Protein AF-K0RVP0-F1 (afdb_monomer_lite)

Organism: Thalassiosira oceanica (NCBI:txid159749)

Radius of gyration: 21.31 Å; chains: 1; bounding box: 45×32×64 Å

Sequence (148 aa):
MDRYSIPALVDSVLAIYVEKGTIQVGSKIAVCNAQLAGSDDGVDPLDDSYDSSKRNCPLLLRITANSTRPAKWHARLGYVPPKSLENHAGTILVKSLDDIHPNGGSIPAIDLVVCKAYHRMYREELINENKQVYSTNHLTEAEESSRK

Foldseek 3Di:
DCPADAAADEWPVVVVCVVVVVDDPLWDKQFDPWDKAQDPDDDDRPPPQQHRVDPPRSIHTYTFQLGMDTDDSPDDDDQDQLVRQPPDSRGDEDADPVSDDPRRDDHRHYDDDCPDDDADKDWDFDADPVRDGPDIDIGGPVRVVVVD

InterPro domains:
  IPR012340 Nucleic acid-binding, OB-fold [G3DSA:2.40.50.140] (2-83)
  IPR012340 Nucleic acid-binding, OB-fold [G3DSA:2.40.50.140] (93-148)
  IPR012340 Nucleic acid-binding, OB-fold [SSF50249] (4-81)
  IPR015187 BRCA2, OB1 [PF09103] (4-80)
  IPR015525 Breast cancer type 2 susceptibility protein [PTHR11289] (4-131)

pLDDT: mean 87.8, std 9.43, range [42.88, 96.88]

Structure (mmCIF, N/CA/C/O backbone):
data_AF-K0RVP0-F1
#
_entry.id   AF-K0RVP0-F1
#
loop_
_atom_site.group_PDB
_atom_site.id
_atom_site.type_symbol
_atom_site.label_atom_id
_atom_site.label_alt_id
_atom_site.label_comp_id
_atom_site.label_asym_id
_atom_site.label_entity_id
_atom_site.label_seq_id
_atom_site.pdbx_PDB_ins_code
_atom_site.Cartn_x
_atom_site.Cartn_y
_atom_site.Cartn_z
_atom_site.occupancy
_atom_site.B_iso_or_equiv
_atom_site.auth_seq_id
_atom_site.auth_comp_id
_atom_site.auth_asym_id
_atom_site.auth_atom_id
_atom_site.pdbx_PDB_model_num
ATOM 1 N N . MET A 1 1 ?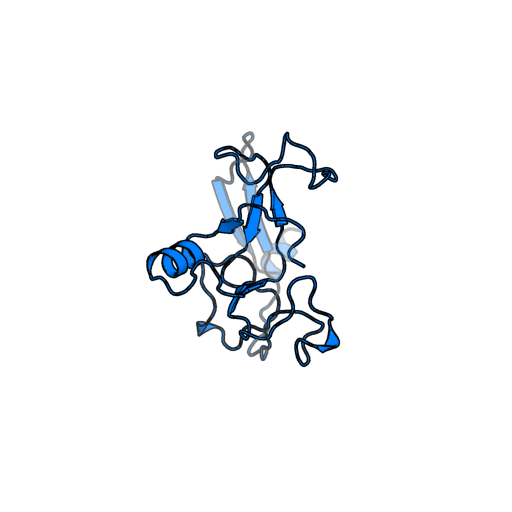 4.618 5.595 -24.530 1.00 42.88 1 MET A N 1
ATOM 2 C CA . MET A 1 1 ? 5.760 6.486 -24.236 1.00 42.88 1 MET A CA 1
ATOM 3 C C . MET A 1 1 ? 6.165 6.129 -22.821 1.00 42.88 1 MET A C 1
ATOM 5 O O . MET A 1 1 ? 5.738 6.778 -21.874 1.00 42.88 1 MET A O 1
ATOM 9 N N . ASP A 1 2 ? 6.873 5.014 -22.690 1.00 51.50 2 ASP A N 1
ATOM 10 C CA . ASP A 1 2 ? 7.249 4.452 -21.394 1.00 51.50 2 ASP A CA 1
ATOM 11 C C . ASP A 1 2 ? 8.618 5.041 -21.112 1.00 51.50 2 ASP A C 1
ATOM 13 O O . ASP A 1 2 ? 9.606 4.610 -21.695 1.00 51.50 2 ASP A O 1
ATOM 17 N N . ARG A 1 3 ? 8.641 6.182 -20.414 1.00 73.19 3 ARG A N 1
ATOM 18 C CA . ARG A 1 3 ? 9.841 7.022 -20.41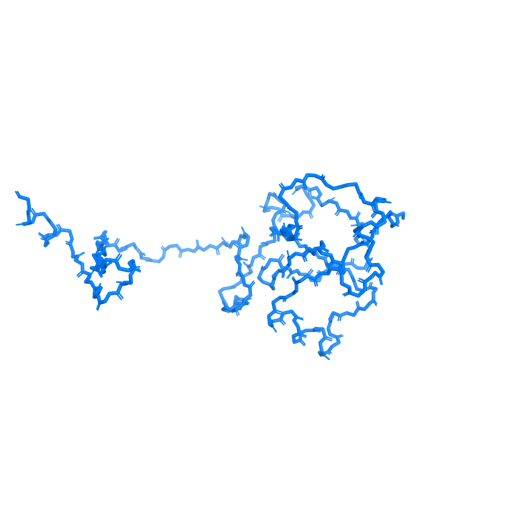4 1.00 73.19 3 ARG A CA 1
ATOM 19 C C . ARG A 1 3 ? 10.934 6.485 -19.490 1.00 73.19 3 ARG A C 1
ATOM 21 O O . ARG A 1 3 ? 12.081 6.650 -19.860 1.00 73.19 3 ARG A O 1
ATOM 28 N N . TYR A 1 4 ? 10.604 5.802 -18.386 1.00 85.88 4 TYR A N 1
ATOM 29 C CA . TYR A 1 4 ? 11.579 5.254 -17.427 1.00 85.88 4 TYR A CA 1
ATOM 30 C C . TYR A 1 4 ? 10.995 4.065 -16.646 1.00 85.88 4 TYR A C 1
ATOM 32 O O . TYR A 1 4 ? 9.773 3.965 -16.501 1.00 85.88 4 TYR A O 1
ATOM 40 N N . SER A 1 5 ? 11.860 3.196 -16.116 1.00 87.25 5 SER A N 1
ATOM 41 C CA . SER A 1 5 ? 11.512 2.099 -15.201 1.00 87.25 5 SER A CA 1
ATOM 42 C C . SER A 1 5 ? 12.289 2.209 -13.893 1.00 87.25 5 SER A C 1
ATOM 44 O O . SER A 1 5 ? 13.398 2.727 -13.873 1.00 87.25 5 SER A O 1
ATOM 46 N N . ILE A 1 6 ? 11.713 1.695 -12.808 1.00 90.12 6 ILE A N 1
ATOM 47 C CA . ILE A 1 6 ? 12.355 1.583 -11.495 1.00 90.12 6 ILE A CA 1
ATOM 48 C C . ILE A 1 6 ? 11.977 0.228 -10.881 1.00 90.12 6 ILE A C 1
ATOM 50 O O . ILE A 1 6 ? 10.830 -0.204 -11.058 1.00 90.12 6 ILE A O 1
ATOM 54 N N . PRO A 1 7 ? 12.889 -0.471 -10.180 1.00 92.31 7 PRO A N 1
ATOM 55 C CA . PRO A 1 7 ? 12.535 -1.710 -9.508 1.00 92.31 7 PRO A CA 1
ATOM 56 C C . PRO A 1 7 ? 11.551 -1.440 -8.364 1.00 92.31 7 PRO A C 1
ATOM 58 O O . PRO A 1 7 ? 11.653 -0.445 -7.643 1.00 92.31 7 PRO A O 1
ATOM 61 N N . ALA A 1 8 ? 10.583 -2.336 -8.192 1.00 94.00 8 ALA A N 1
ATOM 62 C CA . ALA A 1 8 ? 9.587 -2.225 -7.135 1.00 94.00 8 ALA A CA 1
ATOM 63 C C . ALA A 1 8 ? 10.013 -3.024 -5.897 1.00 94.00 8 ALA A C 1
ATOM 65 O O . ALA A 1 8 ? 10.366 -4.199 -6.000 1.00 94.00 8 ALA A O 1
ATOM 66 N N . LEU A 1 9 ? 9.913 -2.406 -4.720 1.00 94.69 9 LEU A N 1
ATOM 67 C CA . LEU A 1 9 ? 9.981 -3.097 -3.436 1.00 94.69 9 LEU A CA 1
ATOM 68 C C . LEU A 1 9 ? 8.556 -3.481 -3.024 1.00 94.69 9 LEU A C 1
ATOM 70 O O . LEU A 1 9 ? 7.738 -2.615 -2.709 1.00 94.69 9 LEU A O 1
ATOM 74 N N . VAL A 1 10 ? 8.262 -4.778 -3.055 1.00 95.81 10 VAL A N 1
ATOM 75 C CA . VAL A 1 10 ? 6.926 -5.329 -2.789 1.00 95.81 10 VAL A CA 1
ATOM 76 C C . VAL A 1 10 ? 6.833 -5.926 -1.386 1.00 95.81 10 VAL A C 1
ATOM 78 O O . VAL A 1 10 ? 7.821 -6.427 -0.850 1.00 95.81 10 VAL A O 1
ATOM 81 N N . ASP A 1 11 ? 5.642 -5.886 -0.789 1.00 96.25 11 ASP A N 1
ATOM 82 C CA . ASP A 1 11 ? 5.361 -6.606 0.456 1.00 96.25 11 ASP A CA 1
ATOM 83 C C . ASP A 1 11 ? 5.161 -8.117 0.228 1.00 96.25 11 ASP A C 1
ATOM 85 O O . ASP A 1 11 ? 5.133 -8.612 -0.903 1.00 96.25 11 ASP A O 1
ATOM 89 N N . SER A 1 12 ? 5.023 -8.870 1.324 1.00 96.44 12 SER A N 1
ATOM 90 C CA . SER A 1 12 ? 4.863 -10.329 1.275 1.00 96.44 12 SER A CA 1
ATOM 91 C C . SER A 1 12 ? 3.601 -10.768 0.531 1.00 96.44 12 SER A C 1
ATOM 93 O O . SER A 1 12 ? 3.578 -11.833 -0.079 1.00 96.44 12 SER A O 1
ATOM 95 N N . VAL A 1 13 ? 2.555 -9.944 0.537 1.00 96.69 13 VAL A N 1
ATOM 96 C CA . VAL A 1 13 ? 1.279 -10.245 -0.113 1.00 96.69 13 VAL A CA 1
ATOM 97 C C . VAL A 1 13 ? 1.399 -10.081 -1.629 1.00 96.69 13 VAL A C 1
ATOM 99 O O . VAL A 1 13 ? 1.001 -10.970 -2.382 1.00 96.69 13 VAL A O 1
ATOM 102 N N . LEU A 1 14 ? 1.990 -8.981 -2.097 1.00 96.50 14 LEU A N 1
ATOM 103 C CA . LEU A 1 14 ? 2.284 -8.763 -3.512 1.00 96.50 14 LEU A CA 1
ATOM 104 C C . LEU A 1 14 ? 3.287 -9.786 -4.048 1.00 96.50 14 LEU A C 1
ATOM 106 O O . LEU A 1 14 ? 3.107 -10.257 -5.170 1.00 96.50 14 LEU A O 1
ATOM 110 N N . ALA A 1 15 ? 4.283 -10.185 -3.251 1.00 96.75 15 ALA A N 1
ATOM 111 C CA . ALA A 1 15 ? 5.219 -11.244 -3.624 1.00 96.75 15 ALA A CA 1
ATOM 112 C C . ALA A 1 15 ? 4.491 -12.560 -3.957 1.00 96.75 15 ALA A C 1
ATOM 114 O O . ALA A 1 15 ? 4.760 -13.160 -4.995 1.00 96.75 15 ALA A O 1
ATOM 115 N N . ILE A 1 16 ? 3.492 -12.948 -3.153 1.00 96.88 16 ILE A N 1
ATOM 116 C CA . ILE A 1 16 ? 2.652 -14.127 -3.424 1.00 96.88 16 ILE A CA 1
ATOM 117 C C . ILE A 1 16 ? 1.878 -13.967 -4.743 1.00 96.88 16 ILE A C 1
ATOM 119 O O . ILE A 1 16 ? 1.755 -14.923 -5.507 1.00 96.88 16 ILE A O 1
ATOM 123 N N . TYR A 1 17 ? 1.341 -12.779 -5.040 1.00 95.62 17 TYR A N 1
ATOM 124 C CA . TYR A 1 17 ? 0.627 -12.542 -6.302 1.00 95.62 17 TYR A CA 1
ATOM 125 C C . TYR A 1 17 ? 1.544 -12.576 -7.531 1.00 95.62 17 TYR A C 1
ATOM 127 O O . TYR A 1 17 ? 1.097 -12.985 -8.606 1.00 95.62 17 TYR A O 1
ATOM 135 N N . VAL A 1 18 ? 2.808 -12.173 -7.384 1.00 96.38 18 VAL A N 1
ATOM 136 C CA . VAL A 1 18 ? 3.833 -12.310 -8.428 1.00 96.38 18 VAL A CA 1
ATOM 137 C C . VAL A 1 18 ? 4.188 -13.783 -8.631 1.00 96.38 18 VAL A C 1
ATOM 139 O O . VAL A 1 18 ? 4.153 -14.265 -9.759 1.00 96.38 18 VAL A O 1
ATOM 142 N N . GLU A 1 19 ? 4.444 -14.523 -7.550 1.00 96.81 19 GLU A N 1
ATOM 143 C CA . GLU A 1 19 ? 4.777 -15.954 -7.600 1.00 96.81 19 GLU A CA 1
ATOM 144 C C . GLU A 1 19 ? 3.649 -16.787 -8.227 1.00 96.81 19 GLU A C 1
ATOM 146 O O . GLU A 1 19 ? 3.892 -17.652 -9.066 1.00 96.81 19 GLU A O 1
ATOM 151 N N . LYS A 1 20 ? 2.392 -16.469 -7.897 1.00 96.19 20 LYS A N 1
ATOM 152 C CA . LYS A 1 20 ? 1.203 -17.096 -8.496 1.00 96.19 20 LYS A CA 1
ATOM 153 C C . LYS A 1 20 ? 0.951 -16.687 -9.950 1.00 96.19 20 LYS A C 1
ATOM 155 O O . LYS A 1 20 ? 0.013 -17.192 -10.562 1.00 96.19 20 LYS A O 1
ATOM 160 N N . GLY A 1 21 ? 1.707 -15.734 -10.493 1.00 94.50 21 GLY A N 1
ATOM 161 C CA . GLY A 1 21 ? 1.501 -15.217 -11.842 1.00 94.50 21 GLY A CA 1
ATOM 162 C C . GLY A 1 21 ? 0.219 -14.394 -12.003 1.00 94.50 21 GLY A C 1
ATOM 163 O O . GLY A 1 21 ? -0.269 -14.240 -13.115 1.00 94.50 21 GLY A O 1
ATOM 164 N N . THR A 1 22 ? -0.347 -13.858 -10.920 1.00 94.19 22 THR A N 1
ATOM 165 C CA . THR A 1 22 ? -1.460 -12.894 -11.010 1.00 94.19 22 THR A CA 1
ATOM 166 C C . THR A 1 22 ? -0.951 -11.518 -11.445 1.00 94.19 22 THR A C 1
ATOM 168 O O . THR A 1 22 ? -1.593 -10.823 -12.231 1.00 94.19 22 THR A O 1
ATOM 171 N N . ILE A 1 23 ? 0.231 -11.133 -10.956 1.00 95.19 23 ILE A N 1
ATOM 172 C CA . ILE A 1 23 ? 0.975 -9.963 -11.422 1.00 95.19 23 ILE A CA 1
ATOM 173 C C . ILE A 1 23 ? 2.131 -10.478 -12.274 1.00 95.19 23 ILE A C 1
ATOM 175 O O . ILE A 1 23 ? 2.991 -11.203 -11.783 1.00 95.19 23 ILE A O 1
ATOM 179 N N . GLN A 1 24 ? 2.139 -10.116 -13.554 1.00 95.38 24 GLN A N 1
ATOM 180 C CA . GLN A 1 24 ? 3.138 -10.558 -14.522 1.00 95.38 24 GLN A CA 1
ATOM 181 C C . GLN A 1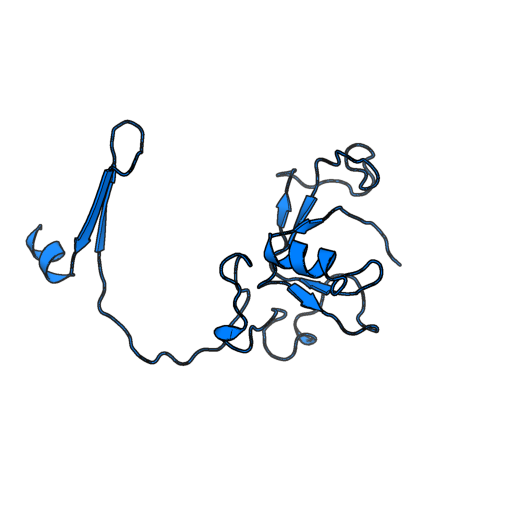 24 ? 3.701 -9.363 -15.284 1.00 95.38 24 GLN A C 1
ATOM 183 O O . GLN A 1 24 ? 3.133 -8.267 -15.281 1.00 95.38 24 GLN A O 1
ATOM 188 N N . VAL A 1 25 ? 4.827 -9.579 -15.961 1.00 94.75 25 VAL A N 1
ATOM 189 C CA . VAL A 1 25 ? 5.401 -8.578 -16.864 1.00 94.75 25 VAL A CA 1
ATOM 190 C C . VAL A 1 25 ? 4.367 -8.216 -17.934 1.00 94.75 25 VAL A C 1
ATOM 192 O O . VAL A 1 25 ? 3.797 -9.089 -18.582 1.00 94.75 25 VAL A O 1
ATOM 195 N N . GLY A 1 26 ? 4.113 -6.916 -18.098 1.00 92.50 26 GLY A N 1
ATOM 196 C CA . GLY A 1 26 ? 3.087 -6.384 -19.002 1.00 92.50 26 GLY A CA 1
ATOM 197 C C . GLY A 1 26 ? 1.729 -6.113 -18.343 1.00 92.50 26 GLY A C 1
ATOM 198 O O . GLY A 1 26 ? 0.915 -5.388 -18.920 1.00 92.50 26 GLY A O 1
ATOM 199 N N . SER A 1 27 ? 1.485 -6.609 -17.124 1.00 93.38 27 SER A N 1
ATOM 200 C CA . SER A 1 27 ? 0.289 -6.252 -16.357 1.00 93.38 27 SER A CA 1
ATOM 201 C C . SER A 1 27 ? 0.319 -4.778 -15.957 1.00 93.38 27 SER A C 1
ATOM 203 O O . SER A 1 27 ? 1.336 -4.254 -15.504 1.00 93.38 27 SER A O 1
ATOM 205 N N . LYS A 1 28 ? -0.829 -4.104 -16.072 1.00 94.38 28 LYS A N 1
ATOM 206 C CA . LYS A 1 28 ? -1.005 -2.744 -15.554 1.00 94.38 28 LYS A CA 1
ATOM 207 C C . LYS A 1 28 ? -1.589 -2.809 -14.153 1.00 94.38 28 LYS A C 1
ATOM 209 O O . LYS A 1 28 ? -2.583 -3.497 -13.925 1.00 94.38 28 LYS A O 1
ATOM 214 N N . ILE A 1 29 ? -1.000 -2.054 -13.236 1.00 94.56 29 ILE A N 1
ATOM 215 C CA . ILE A 1 29 ? -1.478 -1.907 -11.862 1.00 94.56 29 ILE A CA 1
ATOM 216 C C . ILE A 1 29 ? -1.686 -0.428 -11.545 1.00 94.56 29 ILE A C 1
ATOM 218 O O . ILE A 1 29 ? -0.957 0.434 -12.033 1.00 94.56 29 ILE A O 1
ATOM 222 N N . ALA A 1 30 ? -2.705 -0.143 -10.746 1.00 93.00 30 ALA A N 1
ATOM 223 C CA . ALA A 1 30 ? -2.911 1.146 -10.111 1.00 93.00 30 ALA A CA 1
ATOM 224 C C . ALA A 1 30 ? -2.350 1.073 -8.690 1.00 93.00 30 ALA A C 1
ATOM 226 O O . ALA A 1 30 ? -2.576 0.082 -7.992 1.00 93.00 30 ALA A O 1
ATOM 227 N N . VAL A 1 31 ? -1.637 2.116 -8.272 1.00 93.88 31 VAL A N 1
ATOM 228 C CA . VAL A 1 31 ? -0.984 2.182 -6.962 1.00 93.88 31 VAL A CA 1
ATOM 229 C C . VAL A 1 31 ? -1.272 3.535 -6.316 1.00 93.88 31 VAL A C 1
ATOM 231 O O . VAL A 1 31 ? -1.188 4.569 -6.977 1.00 93.88 31 VAL A O 1
ATOM 234 N N . CYS A 1 32 ? -1.578 3.527 -5.022 1.00 92.56 32 CYS A N 1
ATOM 235 C CA . CYS A 1 32 ? -1.621 4.708 -4.162 1.00 92.56 32 CYS A CA 1
ATOM 236 C C . CYS A 1 32 ? -0.487 4.649 -3.136 1.00 92.56 32 CYS A C 1
ATOM 238 O O . CYS A 1 32 ? 0.015 3.573 -2.827 1.00 92.56 32 CYS A O 1
ATOM 240 N N . ASN A 1 33 ? -0.096 5.802 -2.586 1.00 91.00 33 ASN A N 1
ATOM 241 C CA . ASN A 1 33 ? 0.873 5.888 -1.485 1.00 91.00 33 ASN A CA 1
ATOM 242 C C . ASN A 1 33 ? 2.198 5.141 -1.739 1.00 91.00 33 ASN A C 1
ATOM 244 O O . ASN A 1 33 ? 2.828 4.666 -0.794 1.00 91.00 33 ASN A O 1
ATOM 248 N N . ALA A 1 34 ? 2.619 5.030 -3.003 1.00 92.94 34 ALA A N 1
ATOM 249 C CA . ALA A 1 34 ? 3.933 4.500 -3.330 1.00 92.94 34 ALA A CA 1
ATOM 250 C C . ALA A 1 34 ? 5.006 5.433 -2.765 1.00 92.94 34 ALA A C 1
ATOM 252 O O . ALA A 1 34 ? 4.849 6.655 -2.786 1.00 92.94 34 ALA A O 1
ATOM 253 N N . GLN A 1 35 ? 6.089 4.860 -2.256 1.00 92.75 35 GLN A N 1
ATOM 254 C CA . GLN A 1 35 ? 7.152 5.626 -1.617 1.00 92.75 35 GLN A CA 1
ATOM 255 C C . GLN A 1 35 ? 8.487 5.291 -2.246 1.00 92.75 35 GLN A C 1
ATOM 257 O O . GLN A 1 35 ? 8.786 4.126 -2.500 1.00 92.75 35 GLN A O 1
ATOM 262 N N . LEU A 1 36 ? 9.290 6.318 -2.482 1.00 92.44 36 LEU A N 1
ATOM 263 C CA . LEU A 1 36 ? 10.657 6.131 -2.927 1.00 92.44 36 LEU A CA 1
ATOM 264 C C . LEU A 1 36 ? 11.501 5.685 -1.732 1.00 92.44 36 LEU A C 1
ATOM 266 O O . LEU A 1 36 ? 11.417 6.271 -0.656 1.00 92.44 36 LEU A O 1
ATOM 270 N N . ALA A 1 37 ? 12.273 4.623 -1.913 1.00 91.25 37 ALA A N 1
ATOM 271 C CA . ALA A 1 37 ? 13.255 4.149 -0.955 1.00 91.25 37 ALA A CA 1
ATOM 272 C C . ALA A 1 37 ? 14.648 4.256 -1.582 1.00 91.25 37 ALA A C 1
ATOM 274 O O . ALA A 1 37 ? 14.809 3.981 -2.770 1.00 91.25 37 ALA A O 1
ATOM 275 N N . GLY A 1 38 ? 15.640 4.638 -0.776 1.00 87.56 38 GLY A N 1
ATOM 276 C CA . GLY A 1 38 ? 17.043 4.710 -1.196 1.00 87.56 38 GLY A CA 1
ATOM 277 C C . GLY A 1 38 ? 17.548 6.086 -1.627 1.00 87.56 38 GLY A C 1
ATOM 278 O O . GLY A 1 38 ? 18.726 6.211 -1.942 1.00 87.56 38 GLY A O 1
ATOM 279 N N . SER A 1 39 ? 16.695 7.112 -1.606 1.00 85.06 39 SER A N 1
ATOM 280 C CA . SER A 1 39 ? 17.106 8.514 -1.692 1.00 85.06 39 SER A CA 1
ATOM 281 C C . SER A 1 39 ? 16.132 9.382 -0.907 1.00 85.06 39 SER A C 1
ATOM 283 O O . SER A 1 39 ? 14.919 9.216 -1.051 1.00 85.06 39 SER A O 1
ATOM 285 N N . ASP A 1 40 ? 16.668 10.305 -0.111 1.00 81.62 40 ASP A N 1
ATOM 286 C CA . ASP A 1 40 ? 15.890 11.334 0.588 1.00 81.62 40 ASP A CA 1
ATOM 287 C C . ASP A 1 40 ? 15.733 12.612 -0.262 1.00 81.62 40 ASP A C 1
ATOM 289 O O . ASP A 1 40 ? 14.848 13.426 -0.003 1.00 81.62 40 ASP A O 1
ATOM 293 N N . ASP A 1 41 ? 16.548 12.750 -1.315 1.00 84.38 41 ASP A N 1
ATOM 294 C CA . ASP A 1 41 ? 16.555 13.877 -2.249 1.00 84.38 41 ASP A CA 1
ATOM 295 C C . ASP A 1 41 ? 16.008 13.492 -3.634 1.00 84.38 41 ASP A C 1
ATOM 297 O O . ASP A 1 41 ? 15.833 12.315 -3.975 1.00 84.38 41 ASP A O 1
ATOM 301 N N . GLY A 1 42 ? 15.742 14.512 -4.457 1.00 80.06 42 GLY A N 1
ATOM 302 C CA . GLY A 1 42 ? 15.348 14.337 -5.852 1.00 80.06 42 GLY A CA 1
ATOM 303 C C . GLY A 1 42 ? 16.466 13.710 -6.688 1.00 80.06 42 GLY A C 1
ATOM 304 O O . GLY A 1 42 ? 17.601 14.175 -6.661 1.00 80.06 42 GLY A O 1
ATOM 305 N N . VAL A 1 43 ? 16.122 12.675 -7.456 1.00 85.12 43 VAL A N 1
ATOM 306 C CA . VAL A 1 43 ? 17.055 11.919 -8.303 1.00 85.12 43 VAL A CA 1
ATOM 307 C C . VAL A 1 43 ? 16.710 12.126 -9.776 1.00 85.12 43 VAL A C 1
ATOM 309 O O . VAL A 1 43 ? 15.534 12.087 -10.147 1.00 85.12 43 VAL A O 1
ATOM 312 N N . ASP A 1 44 ? 17.728 12.330 -10.616 1.00 85.69 44 ASP A N 1
ATOM 313 C CA . ASP A 1 44 ? 17.558 12.341 -12.070 1.00 85.69 44 ASP A CA 1
ATOM 314 C C . ASP A 1 44 ? 17.338 10.900 -12.571 1.00 85.69 44 ASP A C 1
ATOM 316 O O . ASP A 1 44 ? 18.198 10.044 -12.351 1.00 85.69 44 ASP A O 1
ATOM 320 N N . PRO A 1 45 ? 16.215 10.592 -13.247 1.00 83.31 45 PRO A N 1
ATOM 321 C CA . PRO A 1 45 ? 15.959 9.251 -13.772 1.00 83.31 45 PRO A CA 1
ATOM 322 C C . PRO A 1 45 ? 16.971 8.774 -14.831 1.00 83.31 45 PRO A C 1
ATOM 324 O O . PRO A 1 45 ? 16.965 7.587 -15.152 1.00 83.31 45 PRO A O 1
ATOM 327 N N . LEU A 1 46 ? 17.793 9.666 -15.400 1.00 84.12 46 LEU A N 1
ATOM 328 C CA . LEU A 1 46 ? 18.849 9.338 -16.367 1.00 84.12 46 LEU A CA 1
ATOM 329 C C . LEU A 1 46 ? 20.238 9.159 -15.738 1.00 84.12 46 LEU A C 1
ATOM 331 O O . LEU A 1 46 ? 21.184 8.855 -16.460 1.00 84.12 46 LEU A O 1
ATOM 335 N N . ASP A 1 47 ? 20.387 9.360 -14.428 1.00 85.88 47 ASP A N 1
ATOM 336 C CA . ASP A 1 47 ? 21.667 9.150 -13.755 1.00 85.88 47 ASP A CA 1
ATOM 337 C C . ASP A 1 47 ? 22.006 7.653 -13.714 1.00 85.88 47 ASP A C 1
ATOM 339 O O . ASP A 1 47 ? 21.296 6.838 -13.114 1.00 85.88 47 ASP A O 1
ATOM 343 N N . ASP A 1 48 ? 23.136 7.297 -14.327 1.00 82.81 48 ASP A N 1
ATOM 344 C CA . ASP A 1 48 ? 23.649 5.930 -14.386 1.00 82.81 48 ASP A CA 1
ATOM 345 C C . ASP A 1 48 ? 23.782 5.298 -12.993 1.00 82.81 48 ASP A C 1
ATOM 347 O O . ASP A 1 48 ? 23.674 4.077 -12.853 1.00 82.81 48 ASP A O 1
ATOM 351 N N . SER A 1 49 ? 24.008 6.088 -11.941 1.00 82.19 49 SER A N 1
ATOM 352 C CA . SER A 1 49 ? 24.109 5.617 -10.552 1.00 82.19 49 SER A CA 1
ATOM 353 C C . SER A 1 49 ? 22.830 4.922 -10.069 1.00 82.19 49 SER A C 1
ATOM 355 O O . SER A 1 49 ? 22.900 4.024 -9.226 1.00 82.19 49 SER A O 1
ATOM 357 N N . TYR A 1 50 ? 21.684 5.280 -10.652 1.00 81.19 50 TYR A N 1
ATOM 358 C CA . TYR A 1 50 ? 20.351 4.800 -10.286 1.00 81.19 50 TYR A CA 1
ATOM 359 C C . TYR A 1 50 ? 19.686 3.969 -11.386 1.00 81.19 50 TYR A C 1
ATOM 361 O O . TYR A 1 50 ? 18.480 3.726 -11.337 1.00 81.19 50 TYR A O 1
ATOM 369 N N . ASP A 1 51 ? 20.463 3.485 -12.356 1.00 82.50 51 ASP A N 1
ATOM 370 C CA . ASP A 1 51 ? 19.940 2.664 -13.443 1.00 82.50 51 ASP A CA 1
ATOM 371 C C . ASP A 1 51 ? 19.211 1.413 -12.914 1.00 82.50 5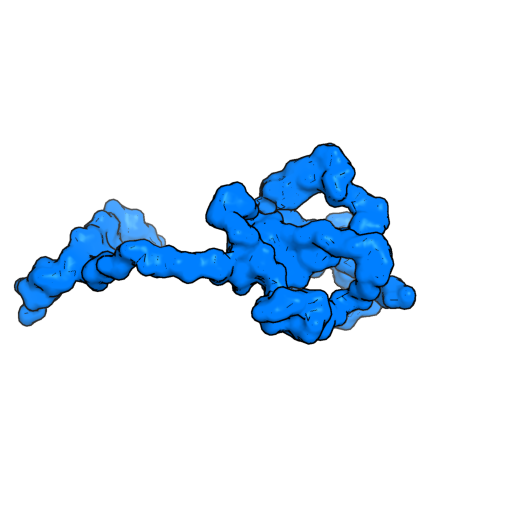1 ASP A C 1
ATOM 373 O O . ASP A 1 51 ? 19.778 0.556 -12.228 1.00 82.50 51 ASP A O 1
ATOM 377 N N . SER A 1 52 ? 17.932 1.304 -13.278 1.00 81.12 52 SER A N 1
ATOM 378 C CA . SER A 1 52 ? 17.046 0.189 -12.933 1.00 81.12 52 SER A CA 1
ATOM 379 C C . SER A 1 52 ? 17.503 -1.170 -13.472 1.00 81.12 52 SER A C 1
ATOM 381 O O . SER A 1 52 ? 17.077 -2.201 -12.951 1.00 81.12 52 SER A O 1
ATOM 383 N N . SER A 1 53 ? 18.372 -1.195 -14.490 1.00 80.88 53 SER A N 1
ATOM 384 C CA . SER A 1 53 ? 18.945 -2.434 -15.029 1.00 80.88 53 SER A CA 1
ATOM 385 C C . SER A 1 53 ? 19.956 -3.084 -14.072 1.00 80.88 53 SER A C 1
ATOM 387 O O . SER A 1 53 ? 20.214 -4.292 -14.142 1.00 80.88 53 SER A O 1
ATOM 389 N N . LYS A 1 54 ? 20.520 -2.306 -13.138 1.00 82.25 54 LYS A N 1
ATOM 390 C CA . LYS A 1 54 ? 21.524 -2.785 -12.189 1.00 82.25 54 LYS A CA 1
ATOM 391 C C . LYS A 1 54 ? 20.861 -3.618 -11.097 1.00 82.25 54 LYS A C 1
ATOM 393 O O . LYS A 1 54 ? 19.935 -3.176 -10.423 1.00 82.25 54 LYS A O 1
ATOM 398 N N . ARG A 1 55 ? 21.410 -4.814 -10.839 1.00 77.75 55 ARG A N 1
ATOM 399 C CA . ARG A 1 55 ? 20.930 -5.716 -9.769 1.00 77.75 55 ARG A CA 1
ATOM 400 C C . ARG A 1 55 ? 20.895 -5.072 -8.383 1.00 77.75 55 ARG A C 1
ATOM 402 O O . ARG A 1 55 ? 20.041 -5.433 -7.586 1.00 77.75 55 ARG A O 1
ATOM 409 N N . ASN A 1 56 ? 21.801 -4.133 -8.124 1.00 81.50 56 ASN A N 1
ATOM 410 C CA . ASN A 1 56 ? 21.886 -3.398 -6.865 1.00 81.50 56 ASN A CA 1
ATOM 411 C C . ASN A 1 56 ? 21.499 -1.927 -7.064 1.00 81.50 56 ASN A C 1
ATOM 413 O O . ASN A 1 56 ? 22.194 -1.045 -6.566 1.00 81.50 56 ASN A O 1
ATOM 417 N N . CYS A 1 57 ? 20.440 -1.650 -7.834 1.00 84.06 57 CYS A N 1
ATOM 418 C CA . CYS A 1 57 ? 19.887 -0.301 -7.910 1.00 84.06 57 CYS A CA 1
ATOM 419 C C . CYS A 1 57 ? 19.508 0.150 -6.484 1.00 84.06 57 CYS A C 1
ATOM 421 O O . CYS A 1 57 ? 18.700 -0.525 -5.837 1.00 84.06 57 CYS A O 1
ATOM 423 N N . PRO A 1 58 ? 20.102 1.238 -5.961 1.00 86.06 58 PRO A N 1
ATOM 424 C CA . PRO A 1 58 ? 19.822 1.681 -4.600 1.00 86.06 58 PRO A CA 1
ATOM 425 C C . PRO A 1 58 ? 18.422 2.294 -4.488 1.00 86.06 58 PRO A C 1
ATOM 427 O O . PRO A 1 58 ? 17.878 2.345 -3.391 1.00 86.06 58 PRO A O 1
ATOM 430 N N . LEU A 1 59 ? 17.832 2.717 -5.612 1.00 90.88 59 LEU A N 1
ATOM 431 C CA . LEU A 1 59 ? 16.533 3.368 -5.679 1.00 90.88 59 LEU A CA 1
ATOM 432 C C . LEU A 1 59 ? 15.425 2.354 -5.969 1.00 90.88 59 LEU A C 1
ATOM 434 O O . LEU A 1 59 ? 15.419 1.686 -7.003 1.00 90.88 59 LEU A O 1
ATOM 438 N N . LEU A 1 60 ? 14.453 2.264 -5.069 1.00 92.69 60 LEU A N 1
ATOM 439 C CA . LEU A 1 60 ? 13.353 1.312 -5.168 1.00 92.69 60 LEU A CA 1
ATOM 440 C C . LEU A 1 60 ? 12.023 2.027 -4.965 1.00 92.69 60 LEU A C 1
ATOM 442 O O . LEU A 1 60 ? 11.889 2.878 -4.085 1.00 92.69 60 LEU A O 1
ATOM 446 N N . LEU A 1 61 ? 11.007 1.642 -5.732 1.00 93.62 61 LEU A N 1
ATOM 447 C CA . LEU A 1 61 ? 9.647 2.113 -5.501 1.00 93.62 61 LEU A CA 1
ATOM 448 C C . LEU A 1 61 ? 8.911 1.131 -4.592 1.00 93.62 61 LEU A C 1
ATOM 450 O O . LEU A 1 61 ? 8.514 0.047 -5.019 1.00 93.62 61 LEU A O 1
ATOM 454 N N . ARG A 1 62 ? 8.709 1.508 -3.332 1.00 95.50 62 ARG A N 1
ATOM 455 C CA . ARG A 1 62 ? 7.928 0.720 -2.385 1.00 95.50 62 ARG A CA 1
ATOM 456 C C . ARG A 1 62 ? 6.445 0.802 -2.714 1.00 95.50 62 ARG A C 1
ATOM 458 O O . ARG A 1 62 ? 5.865 1.888 -2.710 1.00 95.50 62 ARG A O 1
ATOM 465 N N . ILE A 1 63 ? 5.838 -0.360 -2.931 1.00 96.50 63 ILE A N 1
ATOM 466 C CA . ILE A 1 63 ? 4.404 -0.530 -3.174 1.00 96.50 63 ILE A CA 1
ATOM 467 C C . ILE A 1 63 ? 3.846 -1.609 -2.243 1.00 96.50 63 ILE A C 1
ATOM 469 O O . ILE A 1 63 ? 4.545 -2.560 -1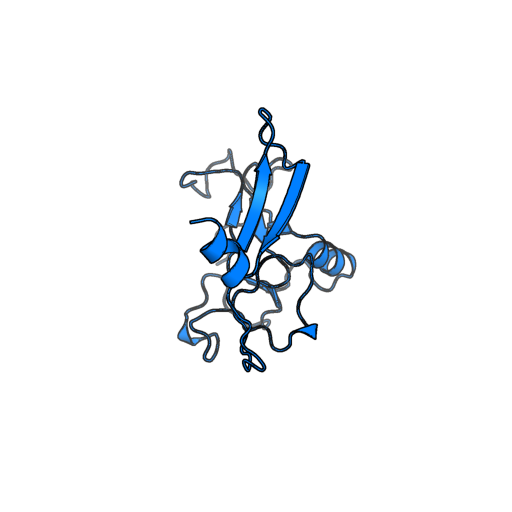.895 1.00 96.50 63 ILE A O 1
ATOM 473 N N . THR A 1 64 ? 2.587 -1.464 -1.830 1.00 96.62 64 THR A N 1
ATOM 474 C CA . THR A 1 64 ? 1.951 -2.390 -0.880 1.00 96.62 64 THR A CA 1
ATOM 475 C C . THR A 1 64 ? 0.598 -2.880 -1.389 1.00 96.62 64 THR A C 1
ATOM 477 O O . THR A 1 64 ? -0.074 -2.197 -2.169 1.00 96.62 64 THR A O 1
ATOM 480 N N . ALA A 1 65 ? 0.182 -4.073 -0.967 1.00 95.94 65 ALA A N 1
ATOM 481 C CA . ALA A 1 65 ? -0.980 -4.779 -1.493 1.00 95.94 65 ALA A CA 1
ATOM 482 C C . ALA A 1 65 ? -2.301 -4.039 -1.254 1.00 95.94 65 ALA A C 1
ATOM 484 O O . ALA A 1 65 ? -3.122 -3.925 -2.164 1.00 95.94 65 ALA A O 1
ATOM 485 N N . ASN A 1 66 ? -2.511 -3.478 -0.061 1.00 95.56 66 ASN A N 1
ATOM 486 C CA . ASN A 1 66 ? -3.737 -2.744 0.271 1.00 95.56 66 ASN A CA 1
ATOM 487 C C . ASN A 1 66 ? -3.867 -1.443 -0.529 1.00 95.56 66 ASN A C 1
ATOM 489 O O . ASN A 1 66 ? -4.978 -0.974 -0.761 1.00 95.56 66 ASN A O 1
ATOM 493 N N . SER A 1 67 ? -2.741 -0.912 -1.009 1.00 94.06 67 SER A N 1
ATOM 494 C CA . SER A 1 67 ? -2.677 0.277 -1.853 1.00 94.06 67 SER A CA 1
ATOM 495 C C . SER A 1 67 ? -2.474 -0.032 -3.343 1.00 94.06 67 SER A C 1
ATOM 497 O O . SER A 1 67 ? -2.193 0.884 -4.110 1.00 94.06 67 SER A O 1
ATOM 499 N N . THR A 1 68 ? -2.625 -1.288 -3.780 1.00 94.00 68 THR A N 1
ATOM 500 C CA . THR A 1 68 ? -2.404 -1.707 -5.176 1.00 94.00 68 THR A CA 1
ATOM 501 C C . THR A 1 68 ? -3.596 -2.485 -5.724 1.00 94.00 68 THR A C 1
ATOM 503 O O . THR A 1 68 ? -4.130 -3.367 -5.055 1.00 94.00 68 THR A O 1
ATOM 506 N N . ARG A 1 69 ? -4.023 -2.207 -6.961 1.00 92.12 69 ARG A N 1
ATOM 507 C CA . ARG A 1 69 ? -5.085 -2.963 -7.651 1.00 92.12 69 ARG A CA 1
ATOM 508 C C . ARG A 1 69 ? -4.740 -3.202 -9.124 1.00 92.12 69 ARG A C 1
ATOM 510 O O . ARG A 1 69 ? -4.068 -2.364 -9.725 1.00 92.12 69 ARG A O 1
ATOM 517 N N . PRO A 1 70 ? -5.219 -4.294 -9.746 1.00 92.69 70 PRO A N 1
ATOM 518 C CA . PRO A 1 70 ? -5.118 -4.466 -11.191 1.00 92.69 70 PRO A CA 1
ATOM 519 C C . PRO A 1 70 ? -5.810 -3.316 -11.930 1.00 92.69 70 PRO A C 1
ATOM 521 O O . PRO A 1 70 ? -6.928 -2.927 -11.587 1.00 92.69 70 PRO A O 1
ATOM 524 N N . ALA A 1 71 ? -5.157 -2.780 -12.955 1.00 91.44 71 ALA A N 1
ATOM 525 C CA . ALA A 1 71 ? -5.729 -1.763 -13.825 1.00 91.44 71 ALA A CA 1
ATOM 526 C C . ALA A 1 71 ? -6.268 -2.394 -15.116 1.00 91.44 71 ALA A C 1
ATOM 528 O O . ALA A 1 71 ? -5.817 -3.450 -15.565 1.00 91.44 71 ALA A O 1
ATOM 529 N N . LYS A 1 72 ? -7.233 -1.721 -15.752 1.00 90.44 72 LYS A N 1
ATOM 530 C CA . LYS A 1 72 ? -7.744 -2.130 -17.068 1.00 90.44 72 LYS A CA 1
ATOM 531 C C . LYS A 1 72 ? -6.604 -2.117 -18.097 1.00 90.44 72 LYS A C 1
ATOM 533 O O . LYS A 1 72 ? -5.753 -1.231 -18.074 1.00 90.44 72 LYS A O 1
ATOM 538 N N . TRP A 1 73 ? -6.627 -3.035 -19.061 1.00 91.69 73 TRP A N 1
ATOM 539 C CA . TRP A 1 73 ? -5.586 -3.149 -20.097 1.00 91.69 73 TRP A CA 1
ATOM 540 C C . TRP A 1 73 ? -5.368 -1.847 -20.900 1.00 91.69 73 TRP A C 1
ATOM 542 O O . TRP A 1 73 ? -4.240 -1.492 -21.245 1.00 91.69 73 TRP A O 1
ATOM 552 N N . HIS A 1 74 ? -6.440 -1.089 -21.145 1.00 90.50 74 HIS A N 1
ATOM 553 C CA . HIS A 1 74 ? -6.416 0.190 -21.861 1.00 90.50 74 HIS A CA 1
ATOM 554 C C . HIS A 1 74 ? -6.122 1.395 -20.952 1.00 90.50 74 HIS A C 1
ATOM 556 O O . HIS A 1 74 ? -6.140 2.531 -21.423 1.00 90.50 74 HIS A O 1
ATOM 562 N N . ALA A 1 75 ? -5.853 1.183 -19.657 1.00 89.50 75 ALA A N 1
ATOM 563 C CA . ALA A 1 75 ? -5.478 2.265 -18.754 1.00 89.50 75 ALA A CA 1
ATOM 564 C C . ALA A 1 75 ? -4.194 2.949 -19.248 1.00 89.50 75 ALA A C 1
ATOM 566 O O . ALA A 1 75 ? -3.246 2.293 -19.698 1.00 89.50 75 ALA A O 1
ATOM 567 N N . ARG A 1 76 ? -4.168 4.282 -19.177 1.00 89.75 76 ARG A N 1
ATOM 568 C CA . ARG A 1 76 ? -2.975 5.071 -19.496 1.00 89.75 76 ARG A CA 1
ATOM 569 C C . ARG A 1 76 ? -1.959 4.915 -18.366 1.00 89.75 76 ARG A C 1
ATOM 571 O O . ARG A 1 76 ? -2.343 4.918 -17.203 1.00 89.75 76 ARG A O 1
ATOM 578 N N . LEU A 1 77 ? -0.685 4.780 -18.720 1.00 90.94 77 LEU A N 1
ATOM 579 C CA . LEU A 1 77 ? 0.405 4.802 -17.747 1.00 90.94 77 LEU A CA 1
ATOM 580 C C . LEU A 1 77 ? 0.665 6.234 -17.264 1.00 90.94 77 LEU A C 1
ATOM 582 O O . LEU A 1 77 ? 0.393 7.198 -17.986 1.00 90.94 77 LEU A O 1
ATOM 586 N N . GLY A 1 78 ? 1.228 6.345 -16.063 1.00 91.00 78 GLY A N 1
ATOM 587 C CA . GLY A 1 78 ? 1.517 7.611 -15.395 1.00 91.00 78 GLY A CA 1
ATOM 588 C C . GLY A 1 78 ? 0.490 7.963 -14.321 1.00 91.00 78 GLY A C 1
ATOM 589 O O . GLY A 1 78 ? -0.292 7.120 -13.883 1.00 91.00 78 GLY A O 1
ATOM 590 N N . TYR A 1 79 ? 0.517 9.221 -13.881 1.00 88.94 79 TYR A N 1
ATOM 591 C CA . TYR A 1 79 ? -0.376 9.705 -12.833 1.00 88.94 79 TYR A CA 1
ATOM 592 C C . TYR A 1 79 ? -1.840 9.645 -13.264 1.00 88.94 79 TYR A C 1
ATOM 594 O O . TYR A 1 79 ? -2.227 10.112 -14.339 1.00 88.94 79 TYR A O 1
ATOM 602 N N . VAL A 1 80 ? -2.658 9.083 -12.379 1.00 86.38 80 VAL A N 1
ATOM 603 C CA . VAL A 1 80 ? -4.096 8.943 -12.571 1.00 86.38 80 VAL A CA 1
ATOM 604 C C . VAL A 1 80 ? -4.771 10.231 -12.086 1.00 86.38 80 VAL A C 1
ATOM 606 O O . VAL A 1 80 ? -4.606 10.597 -10.922 1.00 86.38 80 VAL A O 1
ATOM 609 N N . PRO A 1 81 ? -5.513 10.962 -12.939 1.00 81.19 81 PRO A N 1
ATOM 610 C CA . PRO A 1 81 ? -6.165 12.191 -12.512 1.00 81.19 81 PRO A CA 1
ATOM 611 C C . PRO A 1 81 ? -7.274 11.882 -11.490 1.00 81.19 81 PRO A C 1
ATOM 613 O O . PRO A 1 81 ? -7.992 10.889 -11.667 1.00 81.19 81 PRO A O 1
ATOM 616 N N . PRO A 1 82 ? -7.510 12.757 -10.492 1.00 72.88 82 PRO A N 1
ATOM 617 C CA . PRO A 1 82 ? -8.460 12.500 -9.404 1.00 72.88 82 PRO A CA 1
ATOM 618 C C . PRO A 1 82 ? -9.879 12.148 -9.865 1.00 72.88 82 PRO A C 1
ATOM 620 O O . PRO A 1 82 ? -10.581 11.391 -9.208 1.00 72.88 82 PRO A O 1
ATOM 623 N N . LYS A 1 83 ? -10.293 12.670 -11.027 1.00 67.50 83 LYS A N 1
ATOM 624 C CA . LYS A 1 83 ? -11.627 12.461 -11.614 1.00 67.50 83 LYS A CA 1
ATOM 625 C C . LYS A 1 83 ? -11.839 11.071 -12.227 1.00 67.50 83 LYS A C 1
ATOM 627 O O . LYS A 1 83 ? -12.966 10.742 -12.567 1.00 67.50 83 LYS A O 1
ATOM 632 N N . SER A 1 84 ? -10.774 10.296 -12.437 1.00 65.12 84 SER A N 1
ATOM 633 C CA . SER A 1 84 ? -10.842 9.006 -13.146 1.00 65.12 84 SER A CA 1
ATOM 634 C C . SER A 1 84 ? -10.969 7.788 -12.231 1.00 65.12 84 SER A C 1
ATOM 636 O O . SER A 1 84 ? -11.368 6.721 -12.690 1.00 65.12 84 SER A O 1
ATOM 638 N N . LEU A 1 85 ? -10.669 7.949 -10.941 1.00 62.69 85 LEU A N 1
ATOM 639 C CA . LEU A 1 85 ? -10.999 6.983 -9.899 1.00 62.69 85 LEU A CA 1
ATOM 640 C C . LEU A 1 85 ? -12.311 7.455 -9.285 1.00 62.69 85 LEU A C 1
ATOM 642 O O . LEU A 1 85 ? -12.321 8.295 -8.386 1.00 62.69 85 LEU A O 1
ATOM 646 N N . GLU A 1 86 ? -13.403 7.001 -9.898 1.00 55.06 86 GLU A N 1
ATOM 647 C CA . GLU A 1 86 ? -14.785 7.378 -9.605 1.00 55.06 86 GLU A CA 1
ATOM 648 C C . GLU A 1 86 ? -15.002 7.540 -8.088 1.00 55.06 86 GLU A C 1
ATOM 650 O O . GLU A 1 86 ? -14.951 6.581 -7.327 1.00 55.06 86 GLU A O 1
ATOM 655 N N . ASN A 1 87 ? -15.215 8.794 -7.672 1.00 56.44 87 ASN A N 1
ATOM 656 C CA . ASN A 1 87 ? -15.730 9.231 -6.368 1.00 56.44 87 ASN A CA 1
ATOM 657 C C . ASN A 1 87 ? -14.805 9.196 -5.131 1.00 56.44 87 ASN A C 1
ATOM 659 O O . ASN A 1 87 ? -15.242 9.639 -4.072 1.00 56.44 87 ASN A O 1
ATOM 663 N N . HIS A 1 88 ? -13.526 8.810 -5.240 1.00 65.44 88 HIS A N 1
ATOM 664 C CA . HIS A 1 88 ? -12.613 8.722 -4.073 1.00 65.44 88 HIS A CA 1
ATOM 665 C C . HIS A 1 88 ? -11.392 9.650 -4.144 1.00 65.44 88 HIS A C 1
ATOM 667 O O . HIS A 1 88 ? -10.304 9.299 -3.691 1.00 65.44 88 HIS A O 1
ATOM 673 N N . ALA A 1 89 ? -11.544 10.836 -4.742 1.00 67.00 89 ALA A N 1
ATOM 674 C CA . ALA A 1 89 ? -10.486 11.852 -4.848 1.00 67.00 89 ALA A CA 1
ATOM 675 C C . ALA A 1 89 ? -9.161 11.348 -5.467 1.00 67.00 89 ALA A C 1
ATOM 677 O O . ALA A 1 89 ? -8.090 11.862 -5.155 1.00 67.00 89 ALA A O 1
ATOM 678 N N . GLY A 1 90 ? -9.211 10.352 -6.360 1.00 73.44 90 GLY A N 1
ATOM 679 C CA . GLY A 1 90 ? -7.999 9.766 -6.943 1.00 73.44 90 GLY A CA 1
ATOM 680 C C . GLY A 1 90 ? -7.347 8.660 -6.109 1.00 73.44 90 GLY A C 1
ATOM 681 O O . GLY A 1 90 ? -6.226 8.266 -6.421 1.00 73.44 90 GLY A O 1
ATOM 682 N N . THR A 1 91 ? -8.014 8.160 -5.066 1.00 83.75 91 THR A N 1
ATOM 683 C CA . THR A 1 91 ? -7.514 7.060 -4.229 1.00 83.75 91 THR A CA 1
ATOM 684 C C . THR A 1 91 ? -8.151 5.722 -4.595 1.00 83.75 91 THR A C 1
ATOM 686 O O . THR A 1 91 ? -9.238 5.649 -5.172 1.00 83.75 91 THR A O 1
ATOM 689 N N . ILE A 1 92 ? -7.451 4.638 -4.268 1.00 88.81 92 ILE A N 1
ATOM 690 C CA . ILE A 1 92 ? -7.984 3.282 -4.356 1.00 88.81 92 ILE A CA 1
ATOM 691 C C . ILE A 1 92 ? -8.919 3.062 -3.164 1.00 88.81 92 ILE A C 1
ATOM 693 O O . ILE A 1 92 ? -8.490 3.122 -2.017 1.00 88.81 92 ILE A O 1
ATOM 697 N N . LEU A 1 93 ? -10.192 2.776 -3.431 1.00 89.94 93 LEU A N 1
ATOM 698 C CA . LEU A 1 93 ? -11.132 2.388 -2.384 1.00 89.94 93 LEU A CA 1
ATOM 699 C C . LEU A 1 93 ? -11.041 0.881 -2.119 1.00 89.94 93 LEU A C 1
ATOM 701 O O . LEU A 1 93 ? -11.173 0.063 -3.036 1.00 89.94 93 LEU A O 1
ATOM 705 N N . VAL A 1 94 ? -10.866 0.514 -0.853 1.00 90.25 94 VAL A N 1
ATOM 706 C CA . VAL A 1 94 ? -11.071 -0.857 -0.379 1.00 90.25 94 VAL A CA 1
ATOM 707 C C . VAL A 1 94 ? -12.569 -1.099 -0.190 1.00 90.25 94 VAL A C 1
ATOM 709 O O . VAL A 1 94 ? -13.239 -0.320 0.482 1.00 90.25 94 VAL A O 1
ATOM 712 N N . LYS A 1 95 ? -13.103 -2.161 -0.809 1.00 87.25 95 LYS A N 1
ATOM 713 C CA . LYS A 1 95 ? -14.553 -2.410 -0.866 1.00 87.25 95 LYS A CA 1
ATOM 714 C C . LYS A 1 95 ? -15.107 -3.018 0.420 1.00 87.25 95 LYS A C 1
ATOM 716 O O . LYS A 1 95 ? -16.222 -2.687 0.802 1.00 87.25 95 LYS A O 1
ATOM 721 N N . SER A 1 96 ? -14.352 -3.916 1.049 1.00 91.00 96 SER A N 1
ATOM 722 C CA . SER A 1 96 ? -14.726 -4.589 2.295 1.00 91.00 96 SER A CA 1
ATOM 723 C C . SER A 1 96 ? -13.533 -4.681 3.242 1.00 91.00 96 SER A C 1
ATOM 725 O O . SER A 1 96 ? -12.384 -4.720 2.801 1.00 91.00 96 SER A O 1
ATOM 727 N N . LEU A 1 97 ? -13.803 -4.788 4.545 1.00 92.19 97 LEU A N 1
ATOM 728 C CA . LEU A 1 97 ? -12.778 -5.120 5.537 1.00 92.19 97 LEU A CA 1
ATOM 729 C C . LEU A 1 97 ? -12.115 -6.478 5.249 1.00 92.19 97 LEU A C 1
ATOM 731 O O . LEU A 1 97 ? -10.933 -6.643 5.533 1.00 92.19 97 LEU A O 1
ATOM 735 N N . ASP A 1 98 ? -12.841 -7.407 4.623 1.00 93.50 98 ASP A N 1
ATOM 736 C CA . ASP A 1 98 ? -12.323 -8.732 4.250 1.00 93.50 98 ASP A CA 1
ATOM 737 C C . ASP A 1 98 ? -11.259 -8.672 3.141 1.00 93.50 98 ASP A C 1
ATOM 739 O O . ASP A 1 98 ? -10.436 -9.577 3.014 1.00 93.50 98 ASP A O 1
ATOM 743 N N . ASP A 1 99 ? -11.241 -7.591 2.353 1.00 90.81 99 ASP A N 1
ATOM 744 C CA . ASP A 1 99 ? -10.249 -7.374 1.293 1.00 90.81 99 ASP A CA 1
ATOM 745 C C . ASP A 1 99 ? -8.921 -6.816 1.841 1.00 90.81 99 ASP A C 1
ATOM 747 O O . ASP A 1 99 ? -7.973 -6.590 1.080 1.00 90.81 99 ASP A O 1
ATOM 751 N N . ILE A 1 100 ? -8.851 -6.523 3.144 1.00 94.44 100 ILE A N 1
ATOM 752 C CA . ILE A 1 100 ? -7.657 -5.976 3.785 1.00 94.44 100 ILE A CA 1
ATOM 753 C C . ILE A 1 100 ? -6.700 -7.113 4.113 1.00 94.44 100 ILE A C 1
ATOM 755 O O . ILE A 1 100 ? -7.002 -8.021 4.885 1.00 94.44 100 ILE A O 1
ATOM 759 N N . HIS A 1 101 ? -5.478 -7.005 3.608 1.00 94.88 101 HIS A N 1
ATOM 760 C CA . HIS A 1 101 ? -4.404 -7.903 3.990 1.00 94.88 101 HIS A CA 1
ATOM 761 C C . HIS A 1 101 ? -3.626 -7.333 5.190 1.00 94.88 101 HIS A C 1
ATOM 763 O O . HIS A 1 101 ? -3.085 -6.230 5.076 1.00 94.88 101 HIS A O 1
ATOM 769 N N . PRO A 1 102 ? -3.480 -8.066 6.313 1.00 93.69 102 PRO A N 1
ATOM 770 C CA . PRO A 1 102 ? -2.759 -7.578 7.497 1.00 93.69 102 PRO A CA 1
ATOM 771 C C . PRO A 1 102 ? -1.307 -7.159 7.218 1.00 93.69 102 PRO A C 1
ATOM 773 O O . PRO A 1 102 ? -0.826 -6.174 7.763 1.00 93.69 102 PRO A O 1
ATOM 776 N N . ASN A 1 103 ? -0.631 -7.865 6.306 1.00 93.81 103 ASN A N 1
ATOM 777 C CA . ASN A 1 103 ? 0.740 -7.564 5.877 1.00 93.81 103 ASN A CA 1
ATOM 778 C C . ASN A 1 103 ? 0.795 -6.741 4.573 1.00 93.81 103 ASN A C 1
ATOM 780 O O . ASN A 1 103 ? 1.840 -6.670 3.936 1.00 93.81 103 ASN A O 1
ATOM 784 N N . GLY A 1 104 ? -0.333 -6.154 4.153 1.00 92.88 104 GLY A N 1
ATOM 785 C CA . GLY A 1 104 ? -0.500 -5.447 2.878 1.00 92.88 104 GLY A CA 1
ATOM 786 C C . GLY A 1 104 ? -0.208 -3.943 2.924 1.00 92.88 104 GLY A C 1
ATOM 787 O O . GLY A 1 104 ? -0.600 -3.205 2.016 1.00 92.88 104 GLY A O 1
ATOM 788 N N . GLY A 1 105 ? 0.406 -3.458 4.004 1.00 93.38 105 GLY A N 1
ATOM 789 C CA . GLY A 1 105 ? 0.657 -2.037 4.234 1.00 93.38 105 GLY A CA 1
ATOM 790 C C . GLY A 1 105 ? -0.614 -1.211 4.467 1.00 93.38 105 GLY A C 1
ATOM 791 O O . GLY A 1 105 ? -1.673 -1.735 4.813 1.00 93.38 105 GLY A O 1
ATOM 792 N N . SER A 1 106 ? -0.492 0.106 4.293 1.00 92.06 106 SER A N 1
ATOM 793 C CA . SER A 1 106 ? -1.573 1.053 4.586 1.00 92.06 106 SER A CA 1
ATOM 794 C C . SER A 1 106 ? -2.731 0.957 3.588 1.00 92.06 106 SER A C 1
ATOM 796 O O . SER A 1 106 ? -2.540 0.629 2.412 1.00 92.06 106 SER A O 1
ATOM 798 N N . ILE A 1 107 ? -3.931 1.281 4.068 1.00 93.31 107 ILE A N 1
ATOM 799 C CA . ILE A 1 107 ? -5.159 1.372 3.278 1.00 93.31 107 ILE A CA 1
ATOM 800 C C . ILE A 1 107 ? -5.340 2.832 2.846 1.00 93.31 107 ILE A C 1
ATOM 802 O O . ILE A 1 107 ? -5.414 3.703 3.712 1.00 93.31 107 ILE A O 1
ATOM 806 N N . PRO A 1 108 ? -5.420 3.125 1.538 1.00 91.19 108 PRO A N 1
ATOM 807 C CA . PRO A 1 108 ? -5.513 4.503 1.068 1.00 91.19 108 PRO A CA 1
ATOM 808 C C . PRO A 1 108 ? -6.883 5.129 1.344 1.00 91.19 108 PRO A C 1
ATOM 810 O O . PRO A 1 108 ? -6.945 6.289 1.739 1.00 91.19 108 PRO A O 1
ATOM 813 N N . ALA A 1 109 ? -7.965 4.370 1.159 1.00 91.06 109 ALA A N 1
ATOM 814 C CA . ALA A 1 109 ? -9.320 4.789 1.495 1.00 91.06 109 ALA A CA 1
ATOM 815 C C . ALA A 1 109 ? -10.223 3.578 1.759 1.00 91.06 109 ALA A C 1
ATOM 817 O O . ALA A 1 109 ? -10.081 2.529 1.124 1.00 91.06 109 ALA A O 1
ATOM 818 N N . ILE A 1 110 ? -11.178 3.745 2.673 1.00 91.38 110 ILE A N 1
ATOM 819 C CA . ILE A 1 110 ? -12.243 2.781 2.953 1.00 91.38 110 ILE A CA 1
ATOM 820 C C . ILE A 1 110 ? -13.504 3.532 3.387 1.00 91.38 110 ILE A C 1
ATOM 822 O O . ILE A 1 110 ? -13.407 4.551 4.071 1.00 91.38 110 ILE A O 1
ATOM 826 N N . ASP A 1 111 ? -14.667 3.038 2.975 1.00 90.19 111 ASP A N 1
ATOM 827 C CA . ASP A 1 111 ? -15.968 3.560 3.392 1.00 90.19 111 ASP A CA 1
ATOM 828 C C . ASP A 1 111 ? -16.543 2.649 4.482 1.00 90.19 111 ASP A C 1
ATOM 830 O O . ASP A 1 111 ? -16.597 1.430 4.309 1.00 90.19 111 ASP A O 1
ATOM 834 N N . LEU A 1 112 ? -16.895 3.221 5.634 1.00 90.56 112 LEU A N 1
ATOM 835 C CA . LEU A 1 112 ? -17.273 2.474 6.834 1.00 90.56 112 LEU A CA 1
ATOM 836 C C . LEU A 1 112 ? -18.428 3.149 7.568 1.00 90.56 112 LEU A C 1
ATOM 838 O O . LEU A 1 112 ? -18.504 4.372 7.672 1.00 90.56 112 LEU A O 1
ATOM 842 N N . VAL A 1 113 ? -19.270 2.325 8.192 1.00 94.44 113 VAL A N 1
ATOM 843 C CA . VAL A 1 113 ? -20.296 2.778 9.134 1.00 94.44 113 VAL A CA 1
ATOM 844 C C . VAL A 1 113 ? -19.773 2.623 10.559 1.00 94.44 113 VAL A C 1
ATOM 846 O O . VAL A 1 113 ? -19.443 1.521 11.004 1.00 94.44 113 VAL A O 1
ATOM 849 N N . VAL A 1 114 ? -19.723 3.727 11.307 1.00 94.56 114 VAL A N 1
ATOM 850 C CA . VAL A 1 114 ? -19.327 3.707 12.721 1.00 94.56 114 VAL A CA 1
ATOM 851 C C . VAL A 1 114 ? -20.430 3.040 13.543 1.00 94.56 114 VAL A C 1
ATOM 853 O O . VAL A 1 114 ? -21.452 3.648 13.845 1.00 94.56 114 VAL A O 1
ATOM 856 N N . CYS A 1 115 ? -20.215 1.779 13.917 1.00 95.94 115 CYS A N 1
ATOM 857 C CA . CYS A 1 115 ? -21.191 1.003 14.689 1.00 95.94 115 CYS A CA 1
ATOM 858 C C . CYS A 1 115 ? -21.190 1.369 16.179 1.00 95.94 115 CYS A C 1
ATOM 860 O O . CYS A 1 115 ? -22.222 1.296 16.844 1.00 95.94 115 CYS A O 1
ATOM 862 N N . LYS A 1 116 ? -20.022 1.726 16.727 1.00 96.75 116 LYS A N 1
ATOM 863 C CA . LYS A 1 116 ? -19.855 2.049 18.145 1.00 96.75 116 LYS A CA 1
ATOM 864 C C . LYS A 1 116 ? -18.662 2.975 18.352 1.00 96.75 116 LYS A C 1
ATOM 866 O O . LYS A 1 116 ? -17.580 2.706 17.839 1.00 96.75 116 LYS A O 1
ATOM 871 N N . ALA A 1 117 ? -18.859 4.026 19.142 1.00 95.12 117 ALA A N 1
ATOM 872 C CA . ALA A 1 117 ? -17.786 4.866 19.660 1.00 95.12 117 ALA A CA 1
ATOM 873 C C . ALA A 1 117 ? -17.471 4.450 21.106 1.00 95.12 117 ALA A C 1
ATOM 875 O O . ALA A 1 117 ? -18.380 4.331 21.929 1.00 95.12 117 ALA A O 1
ATOM 876 N N . TYR A 1 118 ? -16.197 4.192 21.405 1.00 91.50 118 TYR A N 1
ATOM 877 C CA . TYR A 1 118 ? -15.727 3.851 22.752 1.00 91.50 118 TYR A CA 1
ATOM 878 C C . TYR A 1 118 ? -15.214 5.094 23.485 1.00 91.50 118 TYR A C 1
ATOM 880 O O . TYR A 1 118 ? -14.865 6.093 22.855 1.00 91.50 118 TYR A O 1
ATOM 888 N N . HIS A 1 119 ? -15.181 5.032 24.819 1.00 91.75 119 HIS A N 1
ATOM 889 C CA . HIS A 1 119 ? -14.610 6.106 25.631 1.00 91.75 119 HIS A CA 1
ATOM 890 C C . HIS A 1 119 ? -13.103 6.234 25.398 1.00 91.75 119 HIS A C 1
ATOM 892 O O . HIS A 1 119 ? -12.438 5.280 24.984 1.00 91.75 119 HIS A O 1
ATOM 898 N N . ARG A 1 120 ? -12.566 7.419 25.688 1.00 91.69 120 ARG A N 1
ATOM 899 C CA . ARG A 1 120 ? -11.131 7.671 25.608 1.00 91.69 120 ARG A CA 1
ATOM 900 C C . ARG A 1 120 ? -10.389 6.784 26.612 1.00 91.69 120 ARG A C 1
ATOM 902 O O . ARG A 1 120 ? -10.764 6.708 27.779 1.00 91.69 120 ARG A O 1
ATOM 909 N N . MET A 1 121 ? -9.324 6.147 26.138 1.00 92.12 121 MET A N 1
ATOM 910 C CA . MET A 1 121 ? -8.416 5.332 26.941 1.00 92.12 121 MET A CA 1
ATOM 911 C C . MET A 1 121 ? -7.020 5.949 26.899 1.00 92.12 121 MET A C 1
ATOM 913 O O . MET A 1 121 ? -6.631 6.549 25.895 1.00 92.12 121 MET A O 1
ATOM 917 N N . TYR A 1 122 ? -6.267 5.768 27.976 1.00 89.81 122 TYR A N 1
ATOM 918 C CA . TYR A 1 122 ? -4.878 6.188 28.101 1.00 89.81 122 TYR A CA 1
ATOM 919 C C . TYR A 1 122 ? -3.983 4.949 28.106 1.00 89.81 122 TYR A C 1
ATOM 921 O O . TYR A 1 122 ? -4.332 3.920 28.687 1.00 89.81 122 TYR A O 1
ATOM 929 N N . ARG A 1 123 ? -2.841 5.023 27.420 1.00 91.69 123 ARG A N 1
ATOM 930 C CA . ARG A 1 123 ? -1.833 3.960 27.400 1.00 91.69 123 ARG A CA 1
ATOM 931 C C . ARG A 1 123 ? -0.552 4.505 28.009 1.00 91.69 123 ARG A C 1
ATOM 933 O O . ARG A 1 123 ? 0.016 5.455 27.479 1.00 91.69 123 ARG A O 1
ATOM 940 N N . GLU A 1 124 ? -0.124 3.904 29.109 1.00 89.94 124 GLU A N 1
ATOM 941 C CA . GLU A 1 124 ? 1.124 4.228 29.793 1.00 89.94 124 GLU A CA 1
ATOM 942 C C . GLU A 1 124 ? 2.168 3.185 29.404 1.00 89.94 124 GLU A C 1
ATOM 944 O O . GLU A 1 124 ? 1.951 1.982 29.559 1.00 89.94 124 GLU A O 1
ATOM 949 N N . GLU A 1 125 ? 3.293 3.649 28.877 1.00 92.38 125 GLU A N 1
ATOM 950 C CA . GLU A 1 125 ? 4.441 2.808 28.568 1.00 92.38 125 GLU A CA 1
ATOM 951 C C . GLU A 1 125 ? 5.569 3.180 29.521 1.00 92.38 125 GLU A C 1
ATOM 953 O O . GLU A 1 125 ? 6.047 4.316 29.519 1.00 92.38 125 GLU A O 1
ATOM 958 N N . LEU A 1 126 ? 5.991 2.223 30.348 1.00 88.38 126 LEU A N 1
ATOM 959 C CA . LEU A 1 126 ? 7.183 2.395 31.162 1.00 88.38 126 LEU A CA 1
ATOM 960 C C . LEU A 1 126 ? 8.390 1.986 30.333 1.00 88.38 126 LEU A C 1
ATOM 962 O O . LEU A 1 126 ? 8.489 0.857 29.838 1.00 88.38 126 LEU A O 1
ATOM 966 N N . ILE A 1 127 ? 9.293 2.944 30.176 1.00 91.50 127 ILE A N 1
ATOM 967 C CA . ILE A 1 127 ? 10.444 2.848 29.295 1.00 91.50 127 ILE A CA 1
ATOM 968 C C . ILE A 1 127 ? 11.705 2.834 30.160 1.00 91.50 127 ILE A C 1
ATOM 970 O O . ILE A 1 127 ? 11.883 3.692 31.021 1.00 91.50 127 ILE A O 1
ATOM 974 N N . ASN A 1 128 ? 12.577 1.851 29.940 1.00 88.50 128 ASN A N 1
ATOM 975 C CA . ASN A 1 128 ? 13.892 1.798 30.581 1.00 88.50 128 ASN A CA 1
ATOM 976 C C . ASN A 1 128 ? 14.854 2.828 29.969 1.00 88.50 128 ASN A C 1
ATOM 978 O O . ASN A 1 128 ? 14.605 3.369 28.892 1.00 88.50 128 ASN A O 1
ATOM 982 N N . GLU A 1 129 ? 16.016 3.025 30.593 1.00 87.19 129 GLU A N 1
ATOM 983 C CA . GLU A 1 129 ? 17.079 3.917 30.091 1.00 87.19 129 GLU A CA 1
ATOM 984 C C . GLU A 1 129 ? 17.475 3.622 28.627 1.00 87.19 129 GLU A C 1
ATOM 986 O O . GLU A 1 129 ? 17.759 4.535 27.854 1.00 87.19 129 GLU A O 1
ATOM 991 N N . ASN A 1 130 ? 17.365 2.359 28.195 1.00 88.81 130 ASN A N 1
ATOM 992 C CA . ASN A 1 130 ? 17.631 1.912 26.820 1.00 88.81 130 ASN A CA 1
ATOM 993 C C . ASN A 1 130 ? 16.471 2.150 25.829 1.00 88.81 130 ASN A C 1
ATOM 995 O O . ASN A 1 130 ? 16.456 1.559 24.751 1.00 88.81 130 ASN A O 1
ATOM 999 N N . LYS A 1 131 ? 15.468 2.963 26.185 1.00 83.62 131 LYS A N 1
ATOM 1000 C CA . LYS A 1 131 ? 14.237 3.195 25.401 1.00 83.62 131 LYS A CA 1
ATOM 1001 C C . LYS A 1 131 ? 13.402 1.939 25.113 1.00 83.62 131 LYS A C 1
ATOM 1003 O O . LYS A 1 131 ? 12.595 1.915 24.188 1.00 83.62 131 LYS A O 1
ATOM 1008 N N . GLN A 1 132 ? 13.581 0.891 25.909 1.00 83.19 132 GLN A N 1
ATOM 1009 C CA . GLN A 1 132 ? 12.820 -0.349 25.784 1.00 83.19 132 GLN A CA 1
ATOM 1010 C C . GLN A 1 132 ? 11.585 -0.293 26.681 1.00 83.19 132 GLN A C 1
ATOM 1012 O O . GLN A 1 132 ? 11.707 -0.056 27.884 1.00 83.19 132 GLN A O 1
ATOM 1017 N N . VAL A 1 133 ? 10.411 -0.524 26.092 1.00 85.38 133 VAL A N 1
ATOM 1018 C CA . VAL A 1 133 ? 9.148 -0.654 26.827 1.00 85.38 133 VAL A CA 1
ATOM 1019 C C . VAL A 1 133 ? 9.160 -1.990 27.566 1.00 85.38 133 VAL A C 1
ATOM 1021 O O . VAL A 1 133 ? 9.230 -3.040 26.930 1.00 85.38 133 VAL A O 1
ATOM 1024 N N . TYR A 1 134 ? 9.104 -1.962 28.896 1.00 84.50 134 TYR A N 1
ATOM 1025 C CA . TYR A 1 134 ? 9.077 -3.179 29.724 1.00 84.50 134 TYR A CA 1
ATOM 1026 C C . TYR A 1 134 ? 7.728 -3.405 30.412 1.00 84.50 134 TYR A C 1
ATOM 1028 O O . TYR A 1 134 ? 7.464 -4.500 30.900 1.00 84.50 134 TYR A O 1
ATOM 1036 N N . SER A 1 135 ? 6.864 -2.388 30.439 1.00 86.31 135 SER A N 1
ATOM 1037 C CA . SER A 1 135 ? 5.491 -2.507 30.922 1.00 86.31 135 SER A CA 1
ATOM 1038 C C . SER A 1 135 ? 4.561 -1.600 30.123 1.00 86.31 135 SER A C 1
ATOM 1040 O O . SER A 1 135 ? 4.950 -0.515 29.686 1.00 86.31 135 SER A O 1
ATOM 1042 N N . THR A 1 136 ? 3.332 -2.060 29.913 1.00 87.31 136 THR A N 1
ATOM 1043 C CA . THR A 1 136 ? 2.261 -1.314 29.252 1.00 87.31 136 THR A CA 1
ATOM 1044 C C . THR A 1 136 ? 1.001 -1.432 30.098 1.00 87.31 136 THR A C 1
ATOM 1046 O O . THR A 1 136 ? 0.492 -2.536 30.277 1.00 87.31 136 THR A O 1
ATOM 1049 N N . ASN A 1 137 ? 0.477 -0.300 30.564 1.00 88.25 137 ASN A N 1
ATOM 1050 C CA . ASN A 1 137 ? -0.792 -0.225 31.284 1.00 88.25 137 ASN A CA 1
ATOM 1051 C C . ASN A 1 137 ? -1.843 0.505 30.440 1.00 88.25 137 ASN A C 1
ATOM 1053 O O . ASN A 1 137 ? -1.528 1.446 29.708 1.00 88.25 137 ASN A O 1
ATOM 1057 N N . HIS A 1 138 ? -3.103 0.091 30.569 1.00 90.50 138 HIS A N 1
ATOM 1058 C CA . HIS A 1 138 ? -4.252 0.760 29.962 1.00 90.50 138 HIS A CA 1
ATOM 1059 C C . HIS A 1 138 ? -5.136 1.334 31.064 1.00 90.50 138 HIS A C 1
ATOM 1061 O O . HIS A 1 138 ? -5.552 0.599 31.953 1.00 90.50 138 HIS A O 1
ATOM 1067 N N . LEU A 1 139 ? -5.407 2.633 30.993 1.00 88.19 139 LEU A N 1
ATOM 1068 C CA . LEU A 1 139 ? -6.142 3.382 32.005 1.00 88.19 139 LEU A CA 1
ATOM 1069 C C . LEU A 1 139 ? -7.402 3.979 31.382 1.00 88.19 139 LEU A C 1
ATOM 1071 O O . LEU A 1 139 ? -7.392 4.493 30.258 1.00 88.19 139 LEU A O 1
ATOM 1075 N N . THR A 1 140 ? -8.490 3.925 32.132 1.00 90.94 140 THR A N 1
ATOM 1076 C CA . THR A 1 140 ? -9.712 4.669 31.840 1.00 90.94 140 THR A CA 1
ATOM 1077 C C . THR A 1 140 ? -9.546 6.139 32.229 1.00 90.94 140 THR A C 1
ATOM 1079 O O . THR A 1 140 ? -8.673 6.515 33.010 1.00 90.94 140 THR A O 1
ATOM 1082 N N . GLU A 1 141 ? -10.415 7.002 31.708 1.00 88.00 141 GLU A N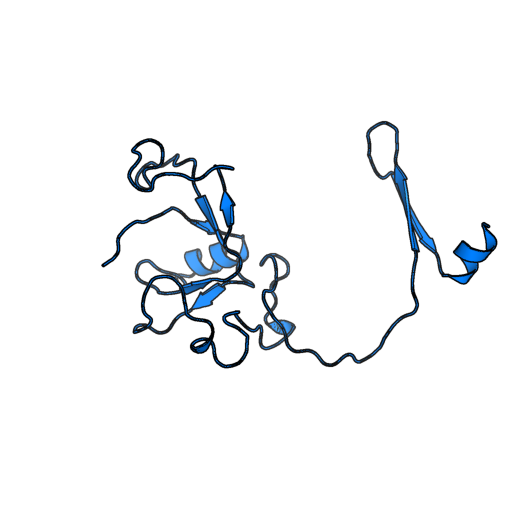 1
ATOM 1083 C CA . GLU A 1 141 ? -10.392 8.435 32.023 1.00 88.00 141 GLU A CA 1
ATOM 1084 C C . GLU A 1 141 ? -10.585 8.743 33.520 1.00 88.00 141 GLU A C 1
ATOM 1086 O O . GLU A 1 141 ? -10.007 9.704 34.029 1.00 88.00 141 GLU A O 1
ATOM 1091 N N . ALA A 1 142 ? -11.341 7.910 34.243 1.00 86.12 142 ALA A N 1
ATOM 1092 C CA . ALA A 1 142 ? -11.540 8.048 35.686 1.00 86.12 142 ALA A CA 1
ATOM 1093 C C . ALA A 1 142 ? -10.259 7.744 36.482 1.00 86.12 142 ALA A C 1
ATOM 1095 O O . ALA A 1 142 ? -9.927 8.467 37.423 1.00 86.12 142 ALA A O 1
ATOM 1096 N N . GLU A 1 143 ? -9.523 6.704 36.089 1.00 88.31 143 GLU A N 1
ATOM 1097 C CA . GLU A 1 143 ? -8.254 6.321 36.717 1.00 88.31 143 GLU A CA 1
ATOM 1098 C C . GLU A 1 143 ? -7.168 7.369 36.457 1.00 88.31 143 GLU A C 1
ATOM 1100 O O . GLU A 1 143 ? -6.441 7.734 37.378 1.00 88.31 143 GLU A O 1
ATOM 1105 N N . GLU A 1 144 ? -7.107 7.916 35.240 1.00 86.81 144 GLU A N 1
ATOM 1106 C CA . GLU A 1 144 ? -6.177 8.998 34.896 1.00 86.81 144 GLU A CA 1
ATOM 1107 C C . GLU A 1 144 ? -6.512 10.302 35.637 1.00 86.81 144 GLU A C 1
ATOM 1109 O O . GLU A 1 144 ? -5.627 10.977 36.159 1.00 86.81 144 GLU A O 1
ATOM 1114 N N . SER A 1 145 ? -7.798 10.650 35.745 1.00 85.12 145 SER A N 1
ATOM 1115 C CA . SER A 1 145 ? -8.229 11.861 36.459 1.00 85.12 145 SER A CA 1
ATOM 1116 C C . SER A 1 145 ? -7.953 11.784 37.961 1.00 85.12 145 SER A C 1
ATOM 1118 O O . SER A 1 145 ? -7.712 12.813 38.580 1.00 85.12 145 SER A O 1
ATOM 1120 N N . SER A 1 146 ? -7.947 10.578 38.536 1.00 88.50 146 SER A N 1
ATOM 1121 C CA . SER A 1 146 ? -7.663 10.344 39.960 1.00 88.50 146 SER A CA 1
ATOM 1122 C C . SER A 1 146 ? -6.170 10.433 40.310 1.00 88.50 146 SER A C 1
ATOM 1124 O O . SER A 1 146 ? -5.821 10.398 41.487 1.00 88.50 146 SER A O 1
ATOM 1126 N N . ARG A 1 147 ? -5.281 10.516 39.309 1.00 79.94 147 ARG A N 1
ATOM 1127 C CA . ARG A 1 147 ? -3.829 10.691 39.499 1.00 79.94 147 ARG A CA 1
ATOM 1128 C C . ARG A 1 147 ? -3.397 12.164 39.578 1.00 79.94 147 ARG A C 1
ATOM 1130 O O . ARG A 1 147 ? -2.238 12.416 39.902 1.00 79.94 147 ARG A O 1
ATOM 1137 N N . LYS A 1 148 ? -4.286 13.107 39.248 1.00 57.06 148 LYS A N 1
ATOM 1138 C CA . LYS A 1 148 ? -4.045 14.558 39.334 1.00 57.06 148 LYS A CA 1
ATOM 1139 C C . LYS A 1 148 ? -4.451 15.112 40.690 1.00 57.06 148 LYS A C 1
ATOM 1141 O O . LYS A 1 148 ? -3.722 16.008 41.164 1.00 57.06 148 LYS A O 1
#

Secondary structure (DSSP, 8-state):
-------EEE-HHHHHHHHTTSS-TT--EEESS-EEES-SS---TT-GGG-TTSTT-S-EEEE-GGGEEEPPTTPPSSPPPGGGSTTTTTPPEE--GGG--TTS---SEE------PPPPEEEEEEE-TTS-EEEEEEEEHHHHHTT-